Protein AF-A0A820Y4E9-F1 (afdb_monomer_lite)

Radius of gyration: 29.19 Å; chains: 1; bounding box: 64×79×79 Å

Sequence (141 aa):
SARGVENHSGGSGNNHGGDNHHVTSNSGIRQTVASIICGNSTLAQLYVTQFQALITQVINNGSFTAWLQQHAVEVAYFQSTTNTDLLASNCAGYFTGLDAARALDRAAQNQQQQFSRIIDRLSDGILRNLLGRVRNNSHGK

Structure (mmCIF, N/CA/C/O backbone):
data_AF-A0A820Y4E9-F1
#
_entry.id   AF-A0A820Y4E9-F1
#
loop_
_atom_site.group_PDB
_atom_site.id
_atom_site.type_symbol
_atom_site.label_atom_id
_atom_site.label_alt_id
_atom_site.label_comp_id
_atom_site.label_asym_id
_atom_site.label_entity_id
_atom_site.label_seq_id
_atom_site.pdbx_PDB_ins_code
_atom_site.Cartn_x
_atom_site.Cartn_y
_atom_site.Cartn_z
_atom_site.occupancy
_atom_site.B_iso_or_equiv
_atom_site.auth_seq_id
_atom_site.auth_comp_id
_atom_site.auth_asym_id
_atom_site.auth_atom_id
_atom_site.pdbx_PDB_model_num
ATOM 1 N N . SER A 1 1 ? 50.812 -13.437 -61.473 1.00 38.94 1 SER A N 1
ATOM 2 C CA . SER A 1 1 ? 51.571 -13.282 -60.221 1.00 38.94 1 SER A CA 1
ATOM 3 C C . SER A 1 1 ? 50.975 -12.175 -59.369 1.00 38.94 1 SER A C 1
ATOM 5 O O . SER A 1 1 ? 50.734 -11.100 -59.894 1.00 38.94 1 SER A O 1
ATOM 7 N N . ALA A 1 2 ? 50.695 -12.515 -58.106 1.00 40.47 2 ALA A N 1
ATOM 8 C CA . ALA A 1 2 ? 50.515 -11.689 -56.904 1.00 40.47 2 ALA A CA 1
ATOM 9 C C . ALA A 1 2 ? 49.670 -10.392 -56.960 1.00 40.47 2 ALA A C 1
ATOM 11 O O . ALA A 1 2 ? 50.142 -9.337 -57.369 1.00 40.47 2 ALA A O 1
ATOM 12 N N . ARG A 1 3 ? 48.465 -10.449 -56.372 1.00 39.28 3 ARG A N 1
ATOM 13 C CA . ARG A 1 3 ? 47.895 -9.334 -55.598 1.00 39.28 3 ARG A CA 1
ATOM 14 C C . ARG A 1 3 ? 48.085 -9.671 -54.119 1.00 39.28 3 ARG A C 1
ATOM 16 O O . ARG A 1 3 ? 47.600 -10.708 -53.675 1.00 39.28 3 ARG A O 1
ATOM 23 N N . GLY A 1 4 ? 48.833 -8.833 -53.405 1.00 40.06 4 GLY A N 1
ATOM 24 C CA . GLY A 1 4 ? 49.002 -8.916 -51.957 1.00 40.06 4 GLY A CA 1
ATOM 25 C C . GLY A 1 4 ? 47.704 -8.550 -51.244 1.00 40.06 4 GLY A C 1
ATOM 26 O O . GLY A 1 4 ? 47.085 -7.535 -51.557 1.00 40.06 4 GLY A O 1
ATOM 27 N N . VAL A 1 5 ? 47.297 -9.404 -50.310 1.00 45.91 5 VAL A N 1
ATOM 28 C CA . VAL A 1 5 ? 46.247 -9.135 -49.331 1.00 45.91 5 VAL A CA 1
ATOM 29 C C . VAL A 1 5 ? 46.890 -9.360 -47.973 1.00 45.91 5 VAL A C 1
ATOM 31 O O . VAL A 1 5 ? 47.116 -10.497 -47.571 1.00 45.91 5 VAL A O 1
ATOM 34 N N . GLU A 1 6 ? 47.200 -8.271 -47.284 1.00 45.91 6 GLU A N 1
ATOM 35 C CA . GLU A 1 6 ? 47.500 -8.275 -45.859 1.00 45.91 6 GLU A CA 1
ATOM 36 C C . GLU A 1 6 ? 46.367 -7.517 -45.170 1.00 45.91 6 GLU A C 1
ATOM 38 O O . GLU A 1 6 ? 46.257 -6.299 -45.287 1.00 45.91 6 GLU A O 1
ATOM 43 N N . ASN A 1 7 ? 45.495 -8.239 -44.466 1.00 39.59 7 ASN A N 1
ATOM 44 C CA . ASN A 1 7 ? 44.881 -7.690 -43.267 1.00 39.59 7 ASN A CA 1
ATOM 45 C C . ASN A 1 7 ? 44.615 -8.819 -42.269 1.00 39.59 7 ASN A C 1
ATOM 47 O O . ASN A 1 7 ? 43.957 -9.817 -42.570 1.00 39.59 7 ASN A O 1
ATOM 51 N N . HIS A 1 8 ? 45.199 -8.656 -41.090 1.00 38.66 8 HIS A N 1
ATOM 52 C CA . HIS A 1 8 ? 45.234 -9.622 -40.010 1.00 38.66 8 HIS A CA 1
ATOM 53 C C . HIS A 1 8 ? 43.835 -9.805 -39.414 1.00 38.66 8 HIS A C 1
ATOM 55 O O . HIS A 1 8 ? 43.315 -8.934 -38.722 1.00 38.66 8 HIS A O 1
ATOM 61 N N . SER A 1 9 ? 43.243 -10.978 -39.637 1.00 41.12 9 SER A N 1
ATOM 62 C CA . SER A 1 9 ? 42.113 -11.459 -38.841 1.00 41.12 9 SER A CA 1
ATOM 63 C C . SER A 1 9 ? 42.662 -12.006 -37.525 1.00 41.12 9 SER A C 1
ATOM 65 O O . SER A 1 9 ? 43.057 -13.167 -37.432 1.00 41.12 9 SER A O 1
ATOM 67 N N . GLY A 1 10 ? 42.779 -11.131 -36.529 1.00 37.22 10 GLY A N 1
ATOM 68 C CA . GLY A 1 10 ? 43.190 -11.489 -35.178 1.00 37.22 10 GLY A CA 1
ATOM 69 C C . GLY A 1 10 ? 42.003 -11.903 -34.312 1.00 37.22 10 GLY A C 1
ATOM 70 O O . GLY A 1 10 ? 41.027 -11.169 -34.208 1.00 37.22 10 GLY A O 1
ATOM 71 N N . GLY A 1 11 ? 42.151 -13.038 -33.625 1.00 34.38 11 GLY A N 1
ATOM 72 C CA . GLY A 1 11 ? 41.610 -13.202 -32.275 1.00 34.38 11 GLY A CA 1
ATOM 73 C C . GLY A 1 11 ? 40.313 -13.987 -32.143 1.00 34.38 11 GLY A C 1
ATOM 74 O O . GLY A 1 11 ? 39.259 -13.427 -31.870 1.00 34.38 11 GLY A O 1
ATOM 75 N N . SER A 1 12 ? 40.429 -15.309 -32.240 1.00 39.06 12 SER A N 1
ATOM 76 C CA . SER A 1 12 ? 39.470 -16.260 -31.682 1.00 39.06 12 SER A CA 1
ATOM 77 C C . SER A 1 12 ? 39.553 -16.266 -30.147 1.00 39.06 12 SER A C 1
ATOM 79 O O . SER A 1 12 ? 40.644 -16.425 -29.609 1.00 39.06 12 SER A O 1
ATOM 81 N N . GLY A 1 13 ? 38.397 -16.130 -29.485 1.00 40.44 13 GLY A N 1
ATOM 82 C CA . GLY A 1 13 ? 38.063 -16.720 -28.180 1.00 40.44 13 GLY A CA 1
ATOM 83 C C . GLY A 1 13 ? 38.793 -16.219 -26.927 1.00 40.44 13 GLY A C 1
ATOM 84 O O . GLY A 1 13 ? 39.968 -16.496 -26.727 1.00 40.44 13 GLY A O 1
ATOM 85 N N . ASN A 1 14 ? 38.045 -15.608 -26.000 1.00 38.81 14 ASN A N 1
ATOM 86 C CA . ASN A 1 14 ? 37.769 -16.235 -24.699 1.00 38.81 14 ASN A CA 1
ATOM 87 C C . ASN A 1 14 ? 36.743 -15.426 -23.891 1.00 38.81 14 ASN A C 1
ATOM 89 O O . ASN A 1 14 ? 36.980 -14.289 -23.493 1.00 38.81 14 ASN A O 1
ATOM 93 N N . ASN A 1 15 ? 35.608 -16.077 -23.624 1.00 47.78 15 ASN A N 1
ATOM 94 C CA . ASN A 1 15 ? 34.653 -15.739 -22.575 1.00 47.78 15 ASN A CA 1
ATOM 95 C C . ASN A 1 15 ? 35.380 -15.535 -21.241 1.00 47.78 15 ASN A C 1
ATOM 97 O O . ASN A 1 15 ? 35.909 -16.500 -20.700 1.00 47.78 15 ASN A O 1
ATOM 101 N N . HIS A 1 16 ? 35.336 -14.327 -20.693 1.00 40.75 16 HIS A N 1
ATOM 102 C CA . HIS A 1 16 ? 35.306 -14.052 -19.255 1.00 40.75 16 HIS A CA 1
ATOM 103 C C . HIS A 1 16 ? 34.237 -12.968 -19.121 1.00 40.75 16 HIS A C 1
ATOM 105 O O . HIS A 1 16 ? 34.425 -11.828 -19.522 1.00 40.75 16 HIS A O 1
ATOM 111 N N . GLY A 1 17 ? 32.999 -13.367 -18.856 1.00 36.31 17 GLY A N 1
ATOM 112 C CA . GLY A 1 17 ? 32.636 -13.674 -17.482 1.00 36.31 17 GLY A CA 1
ATOM 113 C C . GLY A 1 17 ? 32.214 -12.346 -16.890 1.00 36.31 17 GLY A C 1
ATOM 114 O O . GLY A 1 17 ? 32.998 -11.695 -16.218 1.00 36.31 17 GLY A O 1
ATOM 115 N N . GLY A 1 18 ? 31.017 -11.905 -17.288 1.00 38.72 18 GLY A N 1
ATOM 116 C CA . GLY A 1 18 ? 30.439 -10.670 -16.803 1.00 38.72 18 GLY A CA 1
ATOM 117 C C . GLY A 1 18 ? 30.423 -10.717 -15.289 1.00 38.72 18 GLY A C 1
ATOM 118 O O . GLY A 1 18 ? 29.722 -11.548 -14.704 1.00 38.72 18 GLY A O 1
ATOM 119 N N . ASP A 1 19 ? 31.192 -9.823 -14.681 1.00 42.16 19 ASP A N 1
ATOM 120 C CA . ASP A 1 19 ? 31.021 -9.431 -13.297 1.00 42.16 19 ASP A CA 1
ATOM 121 C C . ASP A 1 19 ? 29.645 -8.771 -13.199 1.00 42.16 19 ASP A C 1
ATOM 123 O O . ASP A 1 19 ? 29.471 -7.552 -13.246 1.00 42.16 19 ASP A O 1
ATOM 127 N N . ASN A 1 20 ? 28.630 -9.633 -13.112 1.00 40.31 20 ASN A N 1
ATOM 128 C CA . ASN A 1 20 ? 27.375 -9.335 -12.470 1.00 40.31 20 ASN A CA 1
ATOM 129 C C . ASN A 1 20 ? 27.770 -8.825 -11.089 1.00 40.31 20 ASN A C 1
ATOM 131 O O . ASN A 1 20 ? 27.955 -9.599 -10.149 1.00 40.31 20 ASN A O 1
ATOM 135 N N . HIS A 1 21 ? 27.866 -7.503 -10.968 1.00 37.62 21 HIS A N 1
ATOM 136 C CA . HIS A 1 21 ? 27.467 -6.823 -9.758 1.00 37.62 21 HIS A CA 1
ATOM 137 C C . HIS A 1 21 ? 26.070 -7.350 -9.448 1.00 37.62 21 HIS A C 1
ATOM 139 O O . HIS A 1 21 ? 25.058 -6.856 -9.946 1.00 37.62 21 HIS A O 1
ATOM 145 N N . HIS A 1 22 ? 26.046 -8.430 -8.672 1.00 42.12 22 HIS A N 1
ATOM 146 C CA . HIS A 1 22 ? 24.889 -9.006 -8.037 1.00 42.12 22 HIS A CA 1
ATOM 147 C C . HIS A 1 22 ? 24.462 -7.979 -6.993 1.00 42.12 22 HIS A C 1
ATOM 149 O O . HIS A 1 22 ? 24.625 -8.139 -5.788 1.00 42.12 22 HIS A O 1
ATOM 155 N N . VAL A 1 23 ? 23.906 -6.874 -7.484 1.00 39.53 23 VAL A N 1
ATOM 156 C CA . VAL A 1 23 ? 22.800 -6.239 -6.811 1.00 39.53 23 VAL A CA 1
ATOM 157 C C . VAL A 1 23 ? 21.786 -7.370 -6.754 1.00 39.53 23 VAL A C 1
ATOM 159 O O . VAL A 1 23 ? 21.140 -7.668 -7.760 1.00 39.53 23 VAL A O 1
ATOM 162 N N . THR A 1 24 ? 21.713 -8.079 -5.622 1.00 40.56 24 THR A N 1
ATOM 163 C CA . THR A 1 24 ? 20.533 -8.868 -5.274 1.00 40.56 24 THR A CA 1
ATOM 164 C C . THR A 1 24 ? 19.413 -7.847 -5.267 1.00 40.56 24 THR A C 1
ATOM 166 O O . THR A 1 24 ? 19.180 -7.131 -4.294 1.00 40.56 24 THR A O 1
ATOM 169 N N . SER A 1 25 ? 18.857 -7.626 -6.450 1.00 41.22 25 SER A N 1
ATOM 170 C CA . SER A 1 25 ? 17.969 -6.523 -6.708 1.00 41.22 25 SER A CA 1
ATOM 171 C C . SER A 1 25 ? 16.788 -6.775 -5.795 1.00 41.22 25 SER A C 1
ATOM 173 O O . SER A 1 25 ? 16.267 -7.887 -5.747 1.00 41.22 25 SER A O 1
ATOM 175 N N . ASN A 1 26 ? 16.405 -5.783 -4.997 1.00 49.53 26 ASN A N 1
ATOM 176 C CA . ASN A 1 26 ? 15.276 -5.877 -4.066 1.00 49.53 26 ASN A CA 1
ATOM 177 C C . ASN A 1 26 ? 14.006 -6.407 -4.790 1.00 49.53 26 ASN A C 1
ATOM 179 O O . ASN A 1 26 ? 13.127 -7.011 -4.182 1.00 49.53 26 ASN A O 1
ATOM 183 N N . SER A 1 27 ? 13.959 -6.276 -6.123 1.00 50.62 27 SER A N 1
ATOM 184 C CA . SER A 1 27 ? 12.992 -6.899 -7.029 1.00 50.62 27 SER A CA 1
ATOM 185 C C . SER A 1 27 ? 13.002 -8.440 -7.067 1.00 50.62 27 SER A C 1
ATOM 187 O O . SER A 1 27 ? 11.932 -9.023 -7.185 1.00 50.62 27 SER A O 1
ATOM 189 N N . GLY A 1 28 ? 14.143 -9.125 -6.937 1.00 45.91 28 GLY A N 1
ATOM 190 C CA . GLY A 1 28 ? 14.239 -10.594 -6.955 1.00 45.91 28 GLY A CA 1
ATOM 191 C C . GLY A 1 28 ? 13.690 -11.255 -5.687 1.00 45.91 28 GLY A C 1
ATOM 192 O O . GLY A 1 28 ? 13.009 -12.278 -5.758 1.00 45.91 28 GLY A O 1
ATOM 193 N N . ILE A 1 29 ? 13.890 -10.620 -4.527 1.00 53.47 29 ILE A N 1
ATOM 194 C CA . ILE A 1 29 ? 13.287 -11.064 -3.259 1.00 53.47 29 ILE A CA 1
ATOM 195 C C . ILE A 1 29 ? 11.770 -10.829 -3.298 1.00 53.47 29 ILE A C 1
ATOM 197 O O . ILE A 1 29 ? 10.999 -11.716 -2.942 1.00 53.47 29 ILE A O 1
ATOM 201 N N . ARG A 1 30 ? 11.323 -9.673 -3.809 1.00 55.88 30 ARG A N 1
ATOM 202 C CA . ARG A 1 30 ? 9.891 -9.347 -3.950 1.00 55.88 30 ARG A CA 1
ATOM 203 C C . ARG A 1 30 ? 9.161 -10.274 -4.919 1.00 55.88 30 ARG A C 1
ATOM 205 O O . ARG A 1 30 ? 8.073 -10.734 -4.589 1.00 55.88 30 ARG A O 1
ATOM 212 N N . GLN A 1 31 ? 9.773 -10.611 -6.057 1.00 54.25 31 GLN A N 1
ATOM 213 C CA . GLN A 1 31 ? 9.211 -11.590 -6.993 1.00 54.25 31 GLN A CA 1
ATOM 214 C C . GLN A 1 31 ? 9.137 -12.995 -6.383 1.00 54.25 31 GLN A C 1
ATOM 216 O O . GLN A 1 31 ? 8.141 -13.687 -6.577 1.00 54.25 31 GLN A O 1
ATOM 221 N N . THR A 1 32 ? 10.127 -13.393 -5.579 1.00 62.66 32 THR A N 1
ATOM 222 C CA . THR A 1 32 ? 10.098 -14.675 -4.853 1.00 62.66 32 THR A CA 1
ATOM 223 C C . THR A 1 32 ? 8.969 -14.718 -3.818 1.00 62.66 32 THR A C 1
ATOM 225 O O . THR A 1 32 ? 8.229 -15.697 -3.758 1.00 62.66 32 THR A O 1
ATOM 228 N N . VAL A 1 33 ? 8.775 -13.643 -3.045 1.00 67.62 33 VAL A N 1
ATOM 229 C CA . VAL A 1 33 ? 7.696 -13.546 -2.044 1.00 67.62 33 VAL A CA 1
ATOM 230 C C . VAL A 1 33 ? 6.316 -13.561 -2.705 1.00 67.62 33 VAL A C 1
ATOM 232 O O . VAL A 1 33 ? 5.452 -14.323 -2.276 1.00 67.62 33 VAL A O 1
ATOM 235 N N . ALA A 1 34 ? 6.116 -12.784 -3.774 1.00 70.88 34 ALA A N 1
ATOM 236 C CA . ALA A 1 34 ? 4.863 -12.790 -4.526 1.00 70.88 34 ALA A CA 1
ATOM 237 C C . ALA A 1 34 ? 4.561 -14.184 -5.097 1.00 70.88 34 ALA A C 1
ATOM 239 O O . ALA A 1 34 ? 3.442 -14.666 -4.965 1.00 70.88 34 ALA A O 1
ATOM 240 N N . SER A 1 35 ? 5.563 -14.869 -5.654 1.00 71.75 35 SER A N 1
ATOM 241 C CA . SER A 1 35 ? 5.398 -16.214 -6.218 1.00 71.75 35 SER A CA 1
ATOM 242 C C . SER A 1 35 ? 5.009 -17.258 -5.157 1.00 71.75 35 SER A C 1
ATOM 244 O O . SER A 1 35 ? 4.100 -18.056 -5.381 1.00 71.75 35 SER A O 1
ATOM 246 N N . ILE A 1 36 ? 5.614 -17.205 -3.960 1.00 75.00 36 ILE A N 1
ATOM 247 C CA . ILE A 1 36 ? 5.254 -18.080 -2.826 1.00 75.00 36 ILE A CA 1
ATOM 248 C C . ILE A 1 36 ? 3.817 -17.817 -2.360 1.00 75.00 36 ILE A C 1
ATOM 250 O O . ILE A 1 36 ? 3.063 -18.759 -2.121 1.00 75.00 36 ILE A O 1
ATOM 254 N N . ILE A 1 37 ? 3.430 -16.544 -2.247 1.00 78.25 37 ILE A N 1
ATOM 255 C CA . ILE A 1 37 ? 2.085 -16.158 -1.810 1.00 78.25 37 ILE A CA 1
ATOM 256 C C . ILE A 1 37 ? 1.041 -16.567 -2.856 1.00 78.25 37 ILE A C 1
ATOM 258 O O . ILE A 1 37 ? 0.020 -17.152 -2.509 1.00 78.25 37 ILE A O 1
ATOM 262 N N . CYS A 1 38 ? 1.307 -16.327 -4.141 1.00 81.88 38 CYS A N 1
ATOM 263 C CA . CYS A 1 38 ? 0.394 -16.698 -5.220 1.00 81.88 38 CYS A CA 1
ATOM 264 C C . CYS A 1 38 ? 0.273 -18.215 -5.418 1.00 81.88 38 CYS A C 1
ATOM 266 O O . CYS A 1 38 ? -0.741 -18.676 -5.935 1.00 81.88 38 CYS A O 1
ATOM 268 N N . GLY A 1 39 ? 1.269 -18.996 -4.989 1.00 82.75 39 GLY A N 1
ATOM 269 C CA . GLY A 1 39 ? 1.216 -20.458 -5.011 1.00 82.75 39 GLY A CA 1
ATOM 270 C C . GLY A 1 39 ? 0.279 -21.074 -3.965 1.00 82.75 39 GLY A C 1
ATOM 271 O O . GLY A 1 39 ? 0.036 -22.279 -4.016 1.00 82.75 39 GLY A O 1
ATOM 272 N N . ASN A 1 40 ? -0.246 -20.290 -3.014 1.00 84.00 40 ASN A N 1
ATOM 273 C CA . ASN A 1 40 ? -1.104 -20.792 -1.942 1.00 84.00 40 ASN A CA 1
ATOM 274 C C . ASN A 1 40 ? -2.148 -19.745 -1.510 1.00 84.00 40 ASN A C 1
ATOM 276 O O . ASN A 1 40 ? -1.834 -18.756 -0.849 1.00 84.00 40 ASN A O 1
ATOM 280 N N . SER A 1 41 ? -3.421 -20.003 -1.818 1.00 80.62 41 SER A N 1
ATOM 281 C CA . SER A 1 41 ? -4.533 -19.093 -1.512 1.00 80.62 41 SER A CA 1
ATOM 282 C C . SER A 1 41 ? -4.720 -18.823 -0.014 1.00 80.62 41 SER A C 1
ATOM 284 O O . SER A 1 41 ? -5.097 -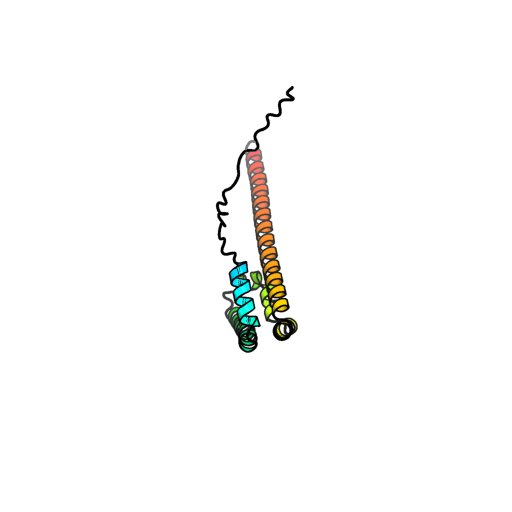17.713 0.364 1.00 80.62 41 SER A O 1
ATOM 286 N N . THR A 1 42 ? -4.403 -19.785 0.857 1.00 83.44 42 THR A N 1
ATOM 287 C CA . THR A 1 42 ? -4.417 -19.587 2.313 1.00 83.44 42 THR A CA 1
ATOM 288 C C . THR A 1 42 ? -3.323 -18.614 2.749 1.00 83.44 42 THR A C 1
ATOM 290 O O . THR A 1 42 ? -3.582 -17.734 3.568 1.00 83.44 42 THR A O 1
ATOM 293 N N . LEU A 1 43 ? -2.116 -18.715 2.179 1.00 79.75 43 LEU A N 1
ATOM 294 C CA . LEU A 1 43 ? -1.041 -17.751 2.450 1.00 79.75 43 LEU A CA 1
ATOM 295 C C . LEU A 1 43 ? -1.384 -16.355 1.921 1.00 79.75 43 LEU A C 1
ATOM 297 O O . LEU A 1 43 ? -1.086 -15.371 2.592 1.00 79.75 43 LEU A O 1
ATOM 301 N N . ALA A 1 44 ? -2.046 -16.261 0.768 1.00 75.56 44 ALA A N 1
ATOM 302 C CA . ALA A 1 44 ? -2.526 -14.996 0.216 1.00 75.56 44 ALA A CA 1
ATOM 303 C C . ALA A 1 44 ? -3.552 -14.308 1.128 1.00 75.56 44 ALA A C 1
ATOM 305 O O . ALA A 1 44 ? -3.409 -13.124 1.435 1.00 75.56 44 ALA A O 1
ATOM 306 N N . GLN A 1 45 ? -4.535 -15.054 1.636 1.00 80.12 45 GLN A N 1
ATOM 307 C CA . GLN A 1 45 ? -5.483 -14.511 2.609 1.00 80.12 45 GLN A CA 1
ATOM 308 C C . GLN A 1 45 ? -4.783 -14.080 3.900 1.00 80.12 45 GLN A C 1
ATOM 310 O O . GLN A 1 45 ? -4.971 -12.951 4.344 1.00 80.12 45 GLN A O 1
ATOM 315 N N . LEU A 1 46 ? -3.926 -14.931 4.473 1.00 79.31 46 LEU A N 1
ATOM 316 C CA . LEU A 1 46 ? -3.178 -14.594 5.689 1.00 79.31 46 LEU A CA 1
ATOM 317 C C . LEU A 1 46 ? -2.314 -13.343 5.508 1.00 79.31 46 LEU A C 1
ATOM 319 O O . LEU A 1 46 ? -2.261 -12.509 6.408 1.00 79.31 46 LEU A O 1
ATOM 323 N N . TYR A 1 47 ? -1.673 -13.186 4.350 1.00 81.44 47 TYR A N 1
ATOM 324 C CA . TYR A 1 47 ? -0.863 -12.013 4.036 1.00 81.44 47 TYR A CA 1
ATOM 325 C C . TYR A 1 47 ? -1.662 -10.711 4.182 1.00 81.44 47 TYR A C 1
ATOM 327 O O . TYR A 1 47 ? -1.236 -9.812 4.908 1.00 81.44 47 TYR A O 1
ATOM 335 N N . VAL A 1 48 ? -2.838 -10.619 3.552 1.00 81.69 48 VAL A N 1
ATOM 336 C CA . VAL A 1 48 ? -3.664 -9.401 3.612 1.00 81.69 48 VAL A CA 1
ATOM 337 C C . VAL A 1 48 ? -4.242 -9.184 5.004 1.00 81.69 48 VAL A C 1
ATOM 339 O O . VAL A 1 48 ? -4.142 -8.074 5.526 1.00 81.69 48 VAL A O 1
ATOM 342 N N . THR A 1 4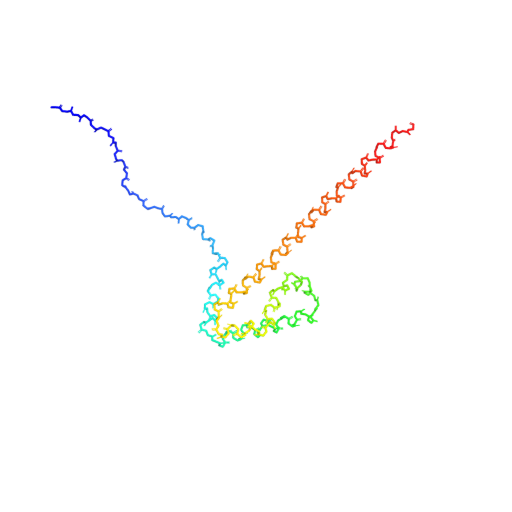9 ? -4.781 -10.226 5.639 1.00 82.31 49 THR A N 1
ATOM 343 C CA . THR A 1 49 ? -5.412 -10.099 6.961 1.00 82.31 49 THR A CA 1
ATOM 344 C C . THR A 1 49 ? -4.407 -9.649 8.023 1.00 82.31 49 THR A C 1
ATOM 346 O O . THR A 1 49 ? -4.715 -8.779 8.839 1.00 82.31 49 THR A O 1
ATOM 349 N N . GLN A 1 50 ? -3.175 -10.171 7.985 1.00 82.06 50 GLN A N 1
ATOM 350 C CA . GLN A 1 50 ? -2.115 -9.761 8.911 1.00 82.06 50 GLN A CA 1
ATOM 351 C C . GLN A 1 50 ? -1.669 -8.313 8.670 1.00 82.06 50 GLN A C 1
ATOM 353 O O . GLN A 1 50 ? -1.448 -7.578 9.633 1.00 82.06 50 GLN A O 1
ATOM 358 N N . PHE A 1 51 ? -1.574 -7.874 7.410 1.00 82.38 51 PHE A N 1
ATOM 359 C CA . PHE A 1 51 ? -1.245 -6.481 7.093 1.00 82.38 51 PHE A CA 1
ATOM 360 C C . PHE A 1 51 ? -2.352 -5.513 7.517 1.00 82.38 51 PHE A C 1
ATOM 362 O O . PHE A 1 51 ? -2.055 -4.476 8.107 1.00 82.38 51 PHE A O 1
ATOM 369 N N . GLN A 1 52 ? -3.622 -5.852 7.286 1.00 83.88 52 GLN A N 1
ATOM 370 C CA . GLN A 1 52 ? -4.754 -5.043 7.744 1.00 83.88 52 GLN A CA 1
ATOM 371 C C . GLN A 1 52 ? -4.779 -4.929 9.274 1.00 83.88 52 GLN A C 1
ATOM 373 O O . GLN A 1 52 ? -4.904 -3.823 9.799 1.00 83.88 52 GLN A O 1
ATOM 378 N N . ALA A 1 53 ? -4.574 -6.040 9.990 1.00 81.56 53 ALA A N 1
ATOM 379 C CA . ALA A 1 53 ? -4.493 -6.038 11.449 1.00 81.56 53 ALA A CA 1
ATOM 380 C C . ALA A 1 53 ? -3.335 -5.165 11.962 1.00 81.56 53 ALA A C 1
ATOM 382 O O . ALA A 1 53 ? -3.519 -4.382 12.897 1.00 81.56 53 ALA A O 1
ATOM 383 N N . LEU A 1 54 ? -2.162 -5.249 11.324 1.00 80.81 54 LEU A N 1
ATOM 384 C CA . LEU A 1 54 ? -1.020 -4.396 11.644 1.00 80.81 54 LEU A CA 1
ATOM 385 C C . LEU A 1 54 ? -1.350 -2.916 11.414 1.00 80.81 54 LEU A C 1
ATOM 387 O O . LEU A 1 54 ? -1.114 -2.102 12.302 1.00 80.81 54 LEU A O 1
ATOM 391 N N . ILE A 1 55 ? -1.940 -2.561 10.270 1.00 83.38 55 ILE A N 1
ATOM 392 C CA . ILE A 1 55 ? -2.358 -1.184 9.968 1.00 83.38 55 ILE A CA 1
ATOM 393 C C . ILE A 1 55 ? -3.310 -0.662 11.052 1.00 83.38 55 ILE A C 1
ATOM 395 O O . ILE A 1 55 ? -3.102 0.436 11.568 1.00 83.38 55 ILE A O 1
ATOM 399 N N . THR A 1 56 ? -4.313 -1.447 11.455 1.00 84.38 56 THR A N 1
ATOM 400 C CA . THR A 1 56 ? -5.238 -1.070 12.536 1.00 84.38 56 THR A CA 1
ATOM 401 C C . THR A 1 56 ? -4.508 -0.839 13.860 1.00 84.38 56 THR A C 1
ATOM 403 O O . THR A 1 56 ? -4.768 0.155 14.538 1.00 84.38 56 THR A O 1
ATOM 406 N N . GLN A 1 57 ? -3.564 -1.710 14.228 1.00 81.12 57 GLN A N 1
ATOM 407 C CA . GLN A 1 57 ? -2.763 -1.534 15.445 1.00 81.12 57 GLN A CA 1
ATOM 408 C C . GLN A 1 57 ? -1.910 -0.262 15.395 1.00 81.12 57 GLN A C 1
ATOM 410 O O . GLN A 1 57 ? -1.842 0.470 16.381 1.00 81.12 57 GLN A O 1
ATOM 415 N N . VAL A 1 58 ? -1.288 0.017 14.249 1.00 78.12 58 VAL A N 1
ATOM 416 C CA . VAL A 1 58 ? -0.443 1.196 14.014 1.00 78.12 58 VAL A CA 1
ATOM 417 C C . VAL A 1 58 ? -1.266 2.486 14.106 1.00 78.12 58 VAL A C 1
ATOM 419 O O . VAL A 1 58 ? -0.825 3.435 14.757 1.00 78.12 58 VAL A O 1
ATOM 422 N N . ILE A 1 59 ? -2.474 2.507 13.529 1.00 81.56 59 ILE A N 1
ATOM 423 C CA . ILE A 1 59 ? -3.420 3.632 13.641 1.00 81.56 59 ILE A CA 1
ATOM 424 C C . ILE A 1 59 ? -3.797 3.873 15.107 1.00 81.56 59 ILE A C 1
ATOM 426 O O . ILE A 1 59 ? -3.731 5.006 15.581 1.00 81.56 59 ILE A O 1
ATOM 430 N N . ASN A 1 60 ? -4.130 2.811 15.845 1.00 83.19 60 ASN A N 1
ATOM 431 C CA . ASN A 1 60 ? -4.582 2.919 17.233 1.00 83.19 60 ASN A CA 1
ATOM 432 C C . ASN A 1 60 ? -3.469 3.332 18.212 1.00 83.19 60 ASN A C 1
ATOM 434 O O . ASN A 1 60 ? -3.767 3.901 19.259 1.00 83.19 60 ASN A O 1
ATOM 438 N N . ASN A 1 61 ? -2.197 3.060 17.894 1.00 74.19 61 ASN A N 1
ATOM 439 C CA . ASN A 1 61 ? -1.066 3.387 18.771 1.00 74.19 61 ASN A CA 1
ATOM 440 C C . ASN A 1 61 ? -0.572 4.840 18.637 1.00 74.19 61 ASN A C 1
ATOM 442 O O . ASN A 1 61 ? 0.166 5.307 19.499 1.00 74.19 61 ASN A O 1
ATOM 446 N N . GLY A 1 62 ? -0.926 5.565 17.567 1.00 67.38 62 GLY A N 1
ATOM 447 C CA . GLY A 1 62 ? -0.590 6.987 17.358 1.00 67.38 62 GLY A CA 1
ATOM 448 C C . GLY A 1 62 ? 0.902 7.319 17.143 1.00 67.38 62 GLY A C 1
ATOM 449 O O . GLY A 1 62 ? 1.227 8.265 16.422 1.00 67.38 62 GLY A O 1
ATOM 450 N N . SER A 1 63 ? 1.833 6.522 17.677 1.00 71.75 63 SER A N 1
ATOM 451 C CA . SER A 1 63 ? 3.289 6.727 17.586 1.00 71.75 63 SER A CA 1
ATOM 452 C C . SER A 1 63 ? 3.857 6.599 16.168 1.00 71.75 63 SER A C 1
ATOM 454 O O . SER A 1 63 ? 4.987 7.004 15.916 1.00 71.75 63 SER A O 1
ATOM 456 N N . PHE A 1 64 ? 3.073 6.069 15.231 1.00 72.88 64 PHE A N 1
ATOM 457 C CA . PHE A 1 64 ? 3.478 5.813 13.848 1.00 72.88 64 PHE A CA 1
ATOM 458 C C . PHE A 1 64 ? 2.734 6.689 12.833 1.00 72.88 64 PHE A C 1
ATOM 460 O O . PHE A 1 64 ? 2.749 6.405 11.637 1.00 72.88 64 PHE A O 1
ATOM 467 N N . THR A 1 65 ? 2.106 7.781 13.284 1.00 76.06 65 THR A N 1
ATOM 468 C CA . THR A 1 65 ? 1.348 8.698 12.413 1.0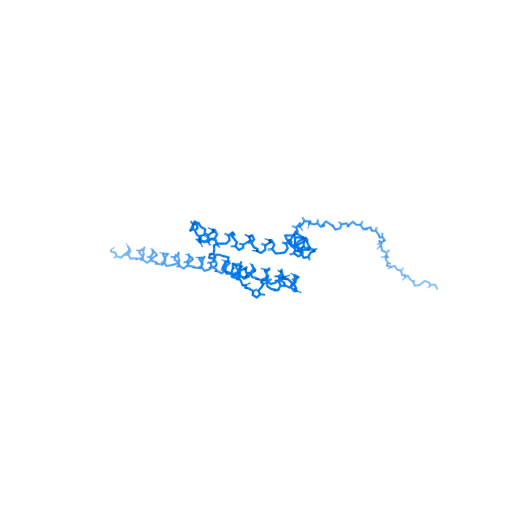0 76.06 65 THR A CA 1
ATOM 469 C C . THR A 1 65 ? 2.190 9.217 11.240 1.00 76.06 65 THR A C 1
ATOM 471 O O . THR A 1 65 ? 1.705 9.276 10.114 1.00 76.06 65 THR A O 1
ATOM 474 N N . ALA A 1 66 ? 3.476 9.511 11.464 1.00 76.00 66 ALA A N 1
ATOM 475 C CA . ALA A 1 66 ? 4.391 9.933 10.401 1.00 76.00 66 ALA A CA 1
ATOM 476 C C . ALA A 1 66 ? 4.634 8.833 9.351 1.00 76.00 66 ALA A C 1
ATOM 478 O O . ALA A 1 66 ? 4.680 9.125 8.159 1.00 76.00 66 ALA A O 1
ATOM 479 N N . TRP A 1 67 ? 4.737 7.569 9.775 1.00 80.62 67 TRP A N 1
ATOM 480 C CA . TRP A 1 67 ? 4.867 6.435 8.857 1.00 80.62 67 TRP A CA 1
ATOM 481 C C . TRP A 1 67 ? 3.585 6.247 8.038 1.00 80.62 67 TRP A C 1
ATOM 483 O O . TRP A 1 67 ? 3.645 6.136 6.818 1.00 8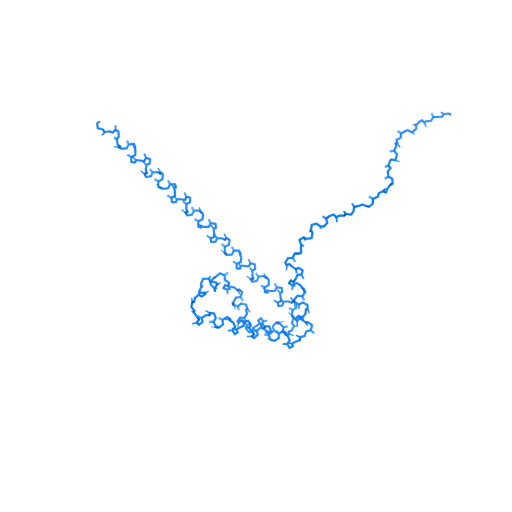0.62 67 TRP A O 1
ATOM 493 N N . LEU A 1 68 ? 2.418 6.306 8.687 1.00 81.12 68 LEU A N 1
ATOM 494 C CA . LEU A 1 68 ? 1.120 6.196 8.012 1.00 81.12 68 LEU A CA 1
ATOM 495 C C . LEU A 1 68 ? 0.915 7.294 6.960 1.00 81.12 68 LEU A C 1
ATOM 497 O O . LEU A 1 68 ? 0.395 7.016 5.885 1.00 81.12 68 LEU A O 1
ATOM 501 N N . GLN A 1 69 ? 1.358 8.524 7.235 1.00 81.44 69 GLN A N 1
ATOM 502 C CA . GLN A 1 69 ? 1.300 9.621 6.262 1.00 81.44 69 GLN A CA 1
ATOM 503 C C . GLN A 1 69 ? 2.238 9.407 5.069 1.00 81.44 69 GLN A C 1
ATOM 505 O O . GLN A 1 69 ? 1.914 9.797 3.951 1.00 81.44 69 GLN A O 1
ATOM 510 N N . GLN A 1 70 ? 3.394 8.789 5.300 1.00 83.12 70 GLN A N 1
ATOM 511 C CA . GLN A 1 70 ? 4.380 8.491 4.262 1.00 83.12 70 GLN A CA 1
ATOM 512 C C . GLN A 1 70 ? 4.004 7.283 3.392 1.00 83.12 70 GLN A C 1
ATOM 514 O O . GLN A 1 70 ? 4.568 7.143 2.309 1.00 83.12 70 GLN A O 1
ATOM 519 N N . HIS A 1 71 ? 3.076 6.442 3.858 1.00 86.69 71 HIS A N 1
ATOM 520 C CA . HIS A 1 71 ? 2.621 5.209 3.208 1.00 86.69 71 HIS A CA 1
ATOM 521 C C . HIS A 1 71 ? 1.105 5.202 2.954 1.00 86.69 71 HIS A C 1
ATOM 523 O O . HIS A 1 71 ? 0.461 4.153 2.966 1.00 86.69 71 HIS A O 1
ATOM 529 N N . ALA A 1 72 ? 0.506 6.381 2.779 1.00 88.50 72 ALA A N 1
ATOM 530 C CA . ALA A 1 72 ? -0.944 6.530 2.716 1.00 88.50 72 ALA A CA 1
ATOM 531 C C . ALA A 1 72 ? -1.565 5.768 1.532 1.00 88.50 72 ALA A C 1
ATOM 533 O O . ALA A 1 72 ? -2.655 5.205 1.673 1.00 88.50 72 ALA A O 1
ATOM 534 N N . VAL A 1 73 ? -0.879 5.712 0.384 1.00 92.12 73 VAL A N 1
ATOM 535 C CA . VAL A 1 73 ? -1.382 5.013 -0.808 1.00 92.12 73 VAL A CA 1
ATOM 536 C C . VAL A 1 73 ? -1.282 3.499 -0.625 1.00 92.12 73 VAL A C 1
ATOM 538 O O . VAL A 1 73 ? -2.241 2.786 -0.923 1.00 92.12 73 VAL A O 1
ATOM 541 N N . GLU A 1 74 ? -0.167 2.995 -0.093 1.00 88.75 74 GLU A N 1
ATOM 542 C CA . GLU A 1 74 ? 0.001 1.580 0.255 1.00 88.75 74 GLU A CA 1
ATOM 543 C C . GLU A 1 74 ? -1.031 1.125 1.299 1.00 88.75 74 GLU A C 1
ATOM 545 O O . GLU A 1 74 ? -1.665 0.082 1.130 1.00 88.75 74 GLU A O 1
ATOM 550 N N . VAL A 1 75 ? -1.261 1.922 2.344 1.00 89.38 75 VAL A N 1
ATOM 551 C CA . VAL A 1 75 ? -2.268 1.634 3.377 1.00 89.38 75 VAL A CA 1
ATOM 552 C C . VAL A 1 75 ? -3.671 1.556 2.773 1.00 89.38 75 VAL A C 1
ATOM 554 O O . VAL A 1 75 ? -4.383 0.576 3.006 1.00 89.38 75 VAL A O 1
ATOM 557 N N . ALA A 1 76 ? -4.053 2.535 1.949 1.00 91.44 76 ALA A N 1
ATOM 558 C CA . ALA A 1 76 ? -5.338 2.517 1.252 1.00 91.44 76 ALA A CA 1
ATOM 559 C C . ALA A 1 76 ? -5.466 1.298 0.321 1.00 91.44 76 ALA A C 1
ATOM 561 O O . ALA A 1 76 ? -6.543 0.708 0.210 1.00 91.44 76 ALA A O 1
ATOM 562 N N . TYR A 1 77 ? -4.364 0.875 -0.307 1.00 91.50 77 TYR A N 1
ATOM 563 C CA . TYR A 1 77 ? -4.344 -0.304 -1.166 1.00 91.50 77 TYR A CA 1
ATOM 564 C C . TYR A 1 77 ? -4.683 -1.586 -0.394 1.00 91.50 77 TYR A C 1
ATOM 566 O O . TYR A 1 77 ? -5.489 -2.378 -0.884 1.00 91.50 77 TYR A O 1
ATOM 574 N N . PHE A 1 78 ? -4.127 -1.766 0.810 1.00 87.62 78 PHE A N 1
ATOM 575 C CA . PHE A 1 78 ? -4.421 -2.909 1.685 1.00 87.62 78 PHE A CA 1
ATOM 576 C C . PHE A 1 78 ? -5.827 -2.878 2.296 1.00 87.62 78 PHE A C 1
ATOM 578 O O . PHE A 1 78 ? -6.395 -3.938 2.549 1.00 87.62 78 PHE A O 1
ATOM 585 N N . GLN A 1 79 ? -6.392 -1.695 2.546 1.00 88.94 79 GLN A N 1
ATOM 586 C CA . GLN A 1 79 ? -7.738 -1.547 3.119 1.00 88.94 79 GLN A CA 1
ATOM 587 C C . GLN A 1 79 ? -8.864 -1.672 2.080 1.00 88.94 79 GLN A C 1
ATOM 589 O O . GLN A 1 79 ? -10.029 -1.821 2.445 1.00 88.94 79 GLN A O 1
ATOM 594 N N . SER A 1 80 ? -8.536 -1.623 0.789 1.00 92.44 80 SER A N 1
ATOM 595 C CA . SER A 1 80 ? -9.506 -1.763 -0.295 1.00 92.44 80 SER A CA 1
ATOM 596 C C . SER A 1 80 ? -10.006 -3.204 -0.427 1.00 92.44 80 SER A C 1
ATOM 598 O O . SER A 1 80 ? -9.231 -4.136 -0.675 1.00 92.44 80 SER A O 1
ATOM 600 N N . THR A 1 81 ? -11.325 -3.385 -0.333 1.00 91.06 81 THR A N 1
ATOM 601 C CA . THR A 1 81 ? -11.985 -4.675 -0.581 1.00 91.06 81 THR A CA 1
ATOM 602 C C . THR A 1 81 ? -11.781 -5.128 -2.025 1.00 91.06 81 THR A C 1
ATOM 604 O O . THR A 1 81 ? -11.396 -6.268 -2.247 1.00 91.06 81 THR A O 1
ATOM 607 N N . THR A 1 82 ? -11.878 -4.215 -2.997 1.00 93.56 82 THR A N 1
ATOM 608 C CA . THR A 1 82 ? -11.626 -4.504 -4.418 1.00 93.56 82 THR A CA 1
ATOM 609 C C . THR A 1 82 ? -10.224 -5.062 -4.662 1.00 93.56 82 THR A C 1
ATOM 611 O O . THR A 1 82 ? -10.055 -6.010 -5.426 1.00 93.56 82 THR A O 1
ATOM 614 N N . ASN A 1 83 ? -9.200 -4.505 -4.006 1.00 90.19 83 ASN A N 1
ATOM 615 C CA . ASN A 1 83 ? -7.835 -5.021 -4.141 1.00 90.19 83 ASN A CA 1
ATOM 616 C C . ASN A 1 83 ? -7.676 -6.364 -3.421 1.00 90.19 83 ASN A C 1
ATOM 618 O O . ASN A 1 83 ? -6.948 -7.233 -3.886 1.00 90.19 83 ASN A O 1
ATOM 622 N N . THR A 1 84 ? -8.379 -6.562 -2.308 1.00 86.88 84 THR A N 1
ATOM 623 C CA . THR A 1 84 ? -8.391 -7.851 -1.607 1.00 86.88 84 THR A CA 1
ATOM 624 C C . THR A 1 84 ? -9.015 -8.949 -2.479 1.00 86.88 84 THR A C 1
ATOM 626 O O . THR A 1 84 ? -8.446 -10.032 -2.601 1.00 86.88 84 THR A O 1
ATOM 629 N N . ASP A 1 85 ? -10.109 -8.650 -3.180 1.00 90.69 85 ASP A N 1
ATOM 630 C CA . ASP A 1 85 ? -10.738 -9.567 -4.140 1.00 90.69 85 ASP A CA 1
ATOM 631 C C . ASP A 1 85 ? -9.842 -9.818 -5.368 1.00 90.69 85 ASP A C 1
ATOM 633 O O . ASP A 1 85 ? -9.802 -10.922 -5.928 1.00 90.69 85 ASP A O 1
ATOM 637 N N . 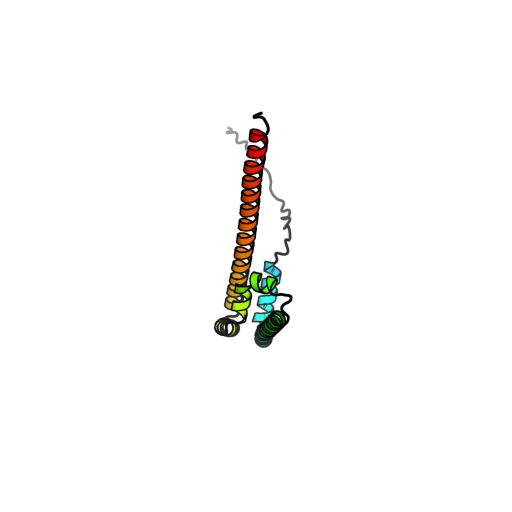LEU A 1 86 ? -9.059 -8.809 -5.767 1.00 90.38 86 LEU A N 1
ATOM 638 C CA . LEU A 1 86 ?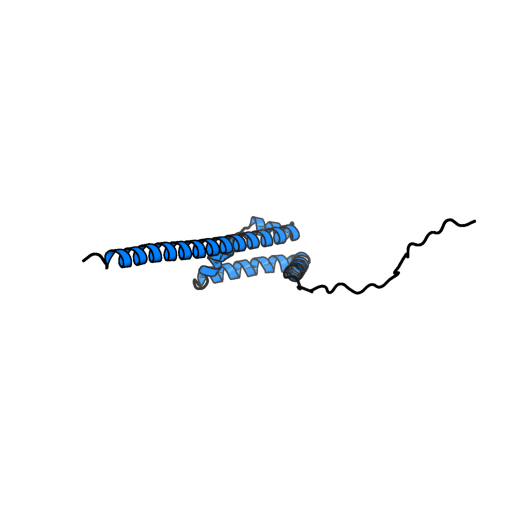 -8.062 -8.945 -6.826 1.00 90.38 86 LEU A CA 1
ATOM 639 C C . LEU A 1 86 ? -6.968 -9.949 -6.449 1.00 90.38 86 LEU A C 1
ATOM 641 O O . LEU A 1 86 ? -6.513 -10.686 -7.316 1.00 90.38 86 LEU A O 1
ATOM 645 N N . LEU A 1 87 ? -6.568 -10.043 -5.179 1.00 87.38 87 LEU A N 1
ATOM 646 C CA . LEU A 1 87 ? -5.581 -11.038 -4.750 1.00 87.38 87 LEU A CA 1
ATOM 647 C C . LEU A 1 87 ? -6.075 -12.475 -4.973 1.00 87.38 87 LEU A C 1
ATOM 649 O O . LEU A 1 87 ? -5.298 -13.330 -5.399 1.00 87.38 87 LEU A O 1
ATOM 653 N N . ALA A 1 88 ? -7.361 -12.732 -4.724 1.00 86.12 88 ALA A N 1
ATOM 654 C CA . ALA A 1 88 ? -7.961 -14.053 -4.905 1.00 86.12 88 ALA A CA 1
ATOM 655 C C . ALA A 1 88 ? -8.149 -14.430 -6.386 1.00 86.12 88 ALA A C 1
ATOM 657 O O . ALA A 1 88 ? -8.040 -15.603 -6.739 1.00 86.12 88 ALA A O 1
ATOM 658 N N . SER A 1 89 ? -8.427 -13.450 -7.251 1.00 88.81 89 SER A N 1
ATOM 659 C CA . SER A 1 89 ? -8.743 -13.670 -8.672 1.00 88.81 89 SER A CA 1
ATOM 660 C C . SER A 1 89 ? -7.546 -13.498 -9.616 1.00 88.81 89 SER A C 1
ATOM 662 O O . SER A 1 89 ? -7.445 -14.191 -10.626 1.00 88.81 89 SER A O 1
ATOM 664 N N . ASN A 1 90 ? -6.624 -12.590 -9.297 1.00 91.00 90 ASN A N 1
ATOM 665 C CA . ASN A 1 90 ? -5.427 -12.276 -10.070 1.00 91.00 90 ASN A CA 1
ATOM 666 C C . ASN A 1 90 ? -4.290 -11.816 -9.142 1.00 91.00 90 ASN A C 1
ATOM 668 O O . ASN A 1 90 ? -3.953 -10.632 -9.051 1.00 91.00 90 ASN A O 1
ATOM 672 N N . CYS A 1 91 ? -3.659 -12.782 -8.476 1.00 86.50 91 CYS A N 1
ATOM 673 C CA . CYS A 1 91 ? -2.595 -12.523 -7.510 1.00 86.50 91 CYS A CA 1
ATOM 674 C C . CYS A 1 91 ? -1.397 -11.754 -8.104 1.00 86.50 91 CYS A C 1
ATOM 676 O O . CYS A 1 91 ? -0.882 -10.824 -7.482 1.00 86.50 91 CYS A O 1
ATOM 678 N N . ALA A 1 92 ? -0.987 -12.062 -9.339 1.00 86.75 92 ALA A N 1
ATOM 679 C CA . ALA A 1 92 ? 0.086 -11.323 -10.010 1.00 86.75 92 ALA A CA 1
ATOM 680 C C . ALA A 1 92 ? -0.298 -9.850 -10.259 1.00 86.75 92 ALA A C 1
ATOM 682 O O . ALA A 1 92 ? 0.511 -8.941 -10.038 1.00 86.75 92 ALA A O 1
ATOM 683 N N . GLY A 1 93 ? -1.548 -9.601 -10.662 1.00 87.38 93 GLY A N 1
ATOM 684 C CA . GLY A 1 93 ? -2.101 -8.255 -10.815 1.00 87.38 93 GLY A CA 1
ATOM 685 C C . GLY A 1 93 ? -2.154 -7.493 -9.491 1.00 87.38 93 GLY A C 1
ATOM 686 O O . GLY A 1 93 ? -1.766 -6.325 -9.446 1.00 87.38 93 GLY A O 1
ATOM 687 N N . TYR A 1 94 ? -2.535 -8.164 -8.401 1.00 90.12 94 TYR A N 1
ATOM 688 C CA . TYR A 1 94 ? -2.522 -7.576 -7.063 1.00 90.12 94 TYR A CA 1
ATOM 689 C C . TYR A 1 94 ? -1.132 -7.075 -6.658 1.00 90.12 94 TYR A C 1
ATOM 691 O O . TYR A 1 94 ? -0.999 -5.926 -6.235 1.00 90.12 94 TYR A O 1
ATOM 699 N N . PHE A 1 95 ? -0.091 -7.900 -6.806 1.00 85.38 95 PHE A N 1
ATOM 700 C CA . PHE A 1 95 ? 1.269 -7.495 -6.432 1.00 85.38 95 PHE A CA 1
ATOM 701 C C . PHE A 1 95 ? 1.828 -6.403 -7.349 1.00 85.38 95 PHE A C 1
ATOM 703 O O . PHE A 1 95 ? 2.497 -5.491 -6.866 1.00 85.38 95 PHE A O 1
ATOM 710 N N . THR A 1 96 ? 1.478 -6.430 -8.639 1.00 90.12 96 THR A N 1
ATOM 711 C CA . THR A 1 96 ? 1.812 -5.345 -9.576 1.00 90.12 96 THR A CA 1
ATOM 712 C C . THR A 1 96 ? 1.209 -4.011 -9.121 1.00 90.12 96 THR A C 1
ATOM 714 O O . THR A 1 96 ? 1.906 -2.996 -9.078 1.00 90.12 96 THR A O 1
ATOM 717 N N . GLY A 1 97 ? -0.069 -4.006 -8.728 1.00 88.19 97 GLY A N 1
ATOM 718 C CA . GLY A 1 97 ? -0.730 -2.809 -8.204 1.00 88.19 97 GLY A CA 1
ATOM 719 C C . GLY A 1 97 ? -0.162 -2.347 -6.859 1.00 88.19 97 GLY A C 1
ATOM 720 O O . GLY A 1 97 ? 0.011 -1.147 -6.643 1.00 88.19 97 GLY A O 1
ATOM 721 N N . LEU A 1 98 ? 0.219 -3.281 -5.984 1.00 87.50 98 LEU A N 1
ATOM 722 C CA . LEU A 1 98 ? 0.847 -2.967 -4.699 1.00 87.50 98 LEU A CA 1
ATOM 723 C C . LEU A 1 98 ? 2.227 -2.308 -4.876 1.00 87.50 98 LEU A C 1
ATOM 725 O O . LEU A 1 98 ? 2.550 -1.346 -4.176 1.00 87.50 98 LEU A O 1
ATOM 729 N N . ASP A 1 99 ? 3.049 -2.780 -5.817 1.00 87.81 99 ASP A N 1
ATOM 730 C CA . ASP A 1 99 ? 4.324 -2.124 -6.129 1.00 87.81 99 ASP A CA 1
ATOM 731 C C . ASP A 1 99 ? 4.123 -0.732 -6.749 1.00 87.81 99 ASP A C 1
ATOM 733 O O . ASP A 1 99 ? 4.896 0.185 -6.448 1.00 87.81 99 ASP A O 1
ATOM 737 N N . ALA A 1 100 ? 3.063 -0.536 -7.541 1.00 89.19 100 ALA A N 1
ATOM 738 C CA . ALA A 1 100 ? 2.689 0.783 -8.049 1.00 89.19 100 ALA A CA 1
ATOM 739 C C . ALA A 1 100 ? 2.276 1.740 -6.914 1.00 89.19 100 ALA A C 1
ATOM 741 O O . ALA A 1 100 ? 2.767 2.869 -6.865 1.00 89.19 100 ALA A O 1
ATOM 742 N N . ALA A 1 101 ? 1.464 1.281 -5.955 1.00 87.50 101 ALA A N 1
ATOM 743 C CA . ALA A 1 101 ? 1.100 2.056 -4.764 1.00 87.50 101 ALA A CA 1
ATOM 744 C C . ALA A 1 101 ? 2.346 2.501 -3.973 1.00 87.50 101 ALA A C 1
ATOM 746 O O . ALA A 1 101 ? 2.538 3.688 -3.707 1.00 87.50 101 ALA A O 1
ATOM 747 N N . ARG A 1 102 ? 3.276 1.572 -3.719 1.00 87.38 102 ARG A N 1
ATOM 748 C CA . ARG A 1 102 ? 4.567 1.859 -3.065 1.00 87.38 102 ARG A CA 1
ATOM 749 C C . ARG A 1 102 ? 5.453 2.824 -3.848 1.00 87.38 102 ARG A C 1
ATOM 751 O O . ARG A 1 102 ? 6.297 3.512 -3.272 1.00 87.38 102 ARG A O 1
ATOM 758 N N . ALA A 1 103 ? 5.376 2.816 -5.177 1.00 88.81 103 ALA A N 1
ATOM 759 C CA . ALA A 1 103 ? 6.115 3.760 -6.009 1.00 88.81 103 ALA A CA 1
ATOM 760 C C . ALA A 1 103 ? 5.545 5.181 -5.883 1.00 88.81 103 ALA A C 1
ATOM 762 O O . ALA A 1 103 ? 6.325 6.132 -5.809 1.00 88.81 103 ALA A O 1
ATOM 763 N N . LEU A 1 104 ? 4.218 5.318 -5.790 1.00 88.88 104 LEU A N 1
ATOM 764 C CA . LEU A 1 104 ? 3.550 6.604 -5.573 1.00 88.88 104 LEU A CA 1
ATOM 765 C C . LEU A 1 104 ? 3.902 7.210 -4.210 1.00 88.88 104 LEU A C 1
ATOM 767 O O . LEU A 1 104 ? 4.286 8.378 -4.160 1.00 88.88 104 LEU A O 1
ATOM 771 N N . ASP A 1 105 ? 3.878 6.416 -3.136 1.00 88.75 105 ASP A N 1
ATOM 772 C CA . ASP A 1 105 ? 4.299 6.874 -1.803 1.00 88.75 105 ASP A CA 1
ATOM 773 C C . ASP A 1 105 ? 5.754 7.381 -1.812 1.00 88.75 105 ASP A C 1
ATOM 775 O O . ASP A 1 105 ? 6.048 8.489 -1.357 1.00 88.75 105 ASP A O 1
ATOM 779 N N . ARG A 1 106 ? 6.678 6.633 -2.434 1.00 88.38 106 ARG A N 1
ATOM 780 C CA . ARG A 1 106 ? 8.081 7.064 -2.596 1.00 88.38 106 ARG A CA 1
ATOM 781 C C . ARG A 1 106 ? 8.214 8.353 -3.411 1.00 88.38 106 ARG A C 1
ATOM 783 O O . ARG A 1 106 ? 9.050 9.199 -3.091 1.00 88.38 106 ARG A O 1
ATOM 790 N N . ALA A 1 107 ? 7.417 8.516 -4.465 1.00 86.81 107 ALA A N 1
ATOM 791 C CA . ALA A 1 107 ? 7.421 9.733 -5.271 1.00 86.81 107 ALA A CA 1
ATOM 792 C C . ALA A 1 107 ? 6.939 10.946 -4.459 1.00 86.81 107 ALA A C 1
ATOM 794 O O . ALA A 1 107 ? 7.576 12.001 -4.514 1.00 86.81 107 ALA A O 1
ATOM 795 N N . ALA A 1 108 ? 5.881 10.785 -3.660 1.00 84.62 108 ALA A N 1
ATOM 796 C CA . ALA A 1 108 ? 5.369 11.829 -2.775 1.00 84.62 108 ALA A CA 1
ATOM 797 C C . ALA A 1 108 ? 6.405 12.236 -1.712 1.00 84.62 108 ALA A C 1
ATOM 799 O O . ALA A 1 108 ? 6.656 13.428 -1.519 1.00 84.62 108 ALA A O 1
ATOM 800 N N . GLN A 1 109 ? 7.082 11.264 -1.092 1.00 84.81 109 GLN A N 1
ATOM 801 C CA . GLN A 1 109 ? 8.168 11.527 -0.141 1.00 84.81 109 GLN A CA 1
ATOM 802 C C . GLN A 1 109 ? 9.319 12.311 -0.789 1.00 84.81 109 GLN A C 1
ATOM 804 O O . GLN A 1 109 ? 9.794 13.306 -0.237 1.00 84.81 109 GLN A O 1
ATOM 809 N N . ASN A 1 110 ? 9.745 11.911 -1.990 1.00 82.44 110 ASN A N 1
ATOM 810 C CA . ASN A 1 110 ? 10.798 12.615 -2.722 1.00 82.44 110 ASN A CA 1
ATOM 811 C C . ASN A 1 110 ? 10.395 14.056 -3.063 1.00 82.44 110 ASN A C 1
ATOM 813 O O . ASN A 1 110 ? 11.217 14.963 -2.931 1.00 82.44 110 ASN A O 1
ATOM 817 N N . GLN A 1 111 ? 9.142 14.292 -3.460 1.00 76.25 111 GLN A N 1
ATOM 818 C CA . GLN A 1 111 ? 8.641 15.646 -3.707 1.00 76.25 111 GLN A CA 1
ATOM 819 C C . GLN A 1 111 ? 8.663 16.499 -2.435 1.00 76.25 111 GLN A C 1
ATOM 821 O O . GLN A 1 111 ? 9.171 17.619 -2.475 1.00 76.25 111 GLN A O 1
ATOM 826 N N . GLN A 1 112 ? 8.201 15.972 -1.298 1.00 76.88 112 GLN A N 1
ATOM 827 C CA . GLN A 1 112 ? 8.254 16.687 -0.016 1.00 76.88 112 GLN A CA 1
ATOM 828 C C . GLN A 1 112 ? 9.688 17.071 0.373 1.00 76.88 112 GLN A C 1
ATOM 830 O O . GLN A 1 112 ? 9.938 18.210 0.770 1.00 76.88 112 GLN A O 1
ATOM 835 N N . GLN A 1 113 ? 10.653 16.165 0.189 1.00 78.75 113 GLN A N 1
ATOM 836 C CA . GLN A 1 113 ? 12.066 16.470 0.436 1.00 78.75 113 GLN A CA 1
ATOM 837 C C . GLN A 1 113 ? 12.597 17.572 -0.491 1.00 78.75 113 GLN A C 1
ATOM 839 O O . GLN A 1 113 ? 13.348 18.440 -0.046 1.00 78.75 113 GLN A O 1
ATOM 844 N N . GLN A 1 114 ? 12.216 17.562 -1.773 1.00 72.81 114 GLN A N 1
ATOM 845 C CA . GLN A 1 114 ? 12.601 18.616 -2.718 1.00 72.81 114 GLN A CA 1
ATOM 846 C C . GLN A 1 114 ? 12.005 19.971 -2.317 1.00 72.81 114 GLN A C 1
ATOM 848 O O . GLN A 1 114 ? 12.733 20.964 -2.293 1.00 72.81 114 GLN A O 1
ATOM 853 N N . PHE A 1 115 ? 10.727 20.014 -1.926 1.00 69.19 115 PHE A N 1
ATOM 854 C CA . PHE A 1 115 ? 10.094 21.232 -1.413 1.00 69.19 115 PHE A CA 1
ATOM 855 C C . PHE A 1 115 ? 10.789 21.757 -0.155 1.00 69.19 115 PHE A C 1
ATOM 857 O O . PHE A 1 115 ? 11.085 22.947 -0.099 1.00 69.19 115 PHE A O 1
ATOM 864 N N . SER A 1 116 ? 11.134 20.888 0.801 1.00 69.88 116 SER A N 1
ATOM 865 C CA . SER A 1 116 ? 11.886 21.285 2.001 1.00 69.88 116 SER A CA 1
ATOM 866 C C . SER A 1 116 ? 13.211 21.956 1.638 1.00 69.88 116 SER A C 1
ATOM 868 O O . SER A 1 116 ? 13.495 23.054 2.103 1.00 69.88 116 SER A O 1
ATOM 870 N N . ARG A 1 117 ? 13.990 21.357 0.726 1.00 73.00 117 ARG A N 1
ATOM 871 C CA . ARG A 1 117 ? 15.272 21.930 0.277 1.00 73.00 117 ARG A CA 1
ATOM 872 C C . ARG A 1 117 ? 15.098 23.273 -0.435 1.00 73.00 117 ARG A C 1
ATOM 874 O O . ARG A 1 117 ? 15.957 24.144 -0.310 1.00 73.00 117 ARG A O 1
ATOM 881 N N . ILE A 1 118 ? 14.028 23.437 -1.216 1.00 74.56 118 ILE A N 1
ATOM 882 C CA . ILE A 1 118 ? 13.710 24.707 -1.883 1.00 74.56 118 ILE A CA 1
ATOM 883 C C . ILE A 1 118 ? 13.350 25.770 -0.842 1.00 74.56 118 ILE A C 1
ATOM 885 O O . ILE A 1 118 ? 13.878 26.877 -0.914 1.00 74.56 118 ILE A O 1
ATOM 889 N N . ILE A 1 119 ? 12.508 25.433 0.138 1.00 69.25 119 ILE A N 1
ATOM 890 C CA . ILE A 1 119 ? 12.129 26.333 1.234 1.00 69.25 119 ILE A CA 1
ATOM 891 C C . ILE A 1 119 ? 13.367 26.749 2.035 1.00 69.25 119 ILE A C 1
ATOM 893 O O . ILE A 1 119 ? 13.542 27.941 2.276 1.00 69.25 119 ILE A O 1
ATOM 897 N N . ASP A 1 120 ? 14.268 25.824 2.368 1.00 71.62 120 ASP A N 1
ATOM 898 C CA . ASP A 1 120 ? 15.524 26.144 3.062 1.00 71.62 120 ASP A CA 1
ATOM 899 C C . ASP A 1 120 ? 16.397 27.112 2.251 1.00 71.62 120 ASP A C 1
ATOM 901 O O . ASP A 1 120 ? 16.884 28.113 2.779 1.00 71.62 120 ASP A O 1
ATOM 905 N N . ARG A 1 121 ? 16.550 26.875 0.939 1.00 71.12 121 ARG A N 1
ATOM 906 C CA . ARG A 1 121 ? 17.305 27.777 0.049 1.00 71.12 121 ARG A CA 1
ATOM 907 C C . ARG A 1 121 ? 16.666 29.160 -0.065 1.00 71.12 121 ARG A C 1
ATOM 909 O O . ARG A 1 121 ? 17.384 30.158 -0.090 1.00 71.12 121 ARG A O 1
ATOM 916 N N . LEU A 1 122 ? 15.338 29.234 -0.141 1.00 69.00 122 LEU A N 1
ATOM 917 C CA . LEU A 1 122 ? 14.609 30.504 -0.161 1.00 69.00 122 LEU A CA 1
ATOM 918 C C . LEU A 1 122 ? 14.774 31.252 1.166 1.00 69.00 122 LEU A C 1
ATOM 920 O O . LEU A 1 122 ? 15.027 32.455 1.161 1.00 69.00 122 LEU A O 1
ATOM 924 N N . SER A 1 123 ? 14.703 30.535 2.286 1.00 69.06 123 SER A N 1
ATOM 925 C CA . SER A 1 123 ? 14.886 31.079 3.634 1.00 69.06 123 SER A CA 1
ATOM 926 C C . SER A 1 123 ? 16.296 31.648 3.819 1.00 69.06 123 SER A C 1
ATOM 928 O O . SER A 1 123 ? 16.440 32.786 4.268 1.00 69.06 123 SER A O 1
ATOM 930 N N . ASP A 1 124 ? 17.331 30.917 3.386 1.00 70.44 124 ASP A N 1
ATOM 931 C CA . ASP A 1 124 ? 18.725 31.388 3.386 1.00 70.44 124 ASP A CA 1
ATOM 932 C C . ASP A 1 124 ? 18.911 32.618 2.479 1.00 70.44 124 ASP A C 1
ATOM 934 O O . ASP A 1 124 ? 19.530 33.607 2.877 1.00 70.44 124 ASP A O 1
ATOM 938 N N . GLY A 1 125 ? 18.306 32.620 1.286 1.00 68.19 125 GLY A N 1
ATOM 939 C CA . GLY A 1 125 ? 18.340 33.763 0.367 1.00 68.19 125 GLY A CA 1
ATOM 940 C C . GLY A 1 125 ? 17.678 35.028 0.931 1.00 68.19 125 GLY A C 1
ATOM 941 O O . GLY A 1 125 ? 18.202 36.135 0.755 1.00 68.19 125 GLY A O 1
ATOM 942 N N . ILE A 1 126 ? 16.555 34.880 1.641 1.00 74.12 126 ILE A N 1
ATOM 943 C CA . ILE A 1 126 ? 15.858 35.977 2.332 1.00 74.12 126 ILE A CA 1
ATOM 944 C C . ILE A 1 126 ? 16.706 36.494 3.501 1.00 74.12 126 ILE A C 1
ATOM 946 O O . ILE A 1 126 ? 16.925 37.704 3.607 1.00 74.12 126 ILE A O 1
ATOM 950 N N . LEU A 1 127 ? 17.247 35.596 4.331 1.00 70.62 127 LEU A N 1
ATOM 951 C CA . LEU A 1 127 ? 18.126 35.939 5.455 1.00 70.62 127 LEU A CA 1
ATOM 952 C C . LEU A 1 127 ? 19.382 36.686 4.992 1.00 70.62 127 LEU A C 1
ATOM 954 O O . LEU A 1 127 ? 19.721 37.725 5.560 1.00 70.62 127 LEU A O 1
ATOM 958 N N . ARG A 1 128 ? 20.042 36.229 3.921 1.00 68.44 128 ARG A N 1
ATOM 959 C CA . ARG A 1 128 ? 21.208 36.917 3.339 1.00 68.44 128 ARG A CA 1
ATOM 960 C C . ARG A 1 128 ? 20.862 38.301 2.797 1.00 68.44 128 ARG A C 1
ATOM 962 O O . ARG A 1 128 ? 21.644 39.227 3.000 1.00 68.44 128 ARG A O 1
ATOM 969 N N . ASN A 1 129 ? 19.709 38.468 2.146 1.00 72.44 129 ASN A N 1
ATOM 970 C CA . ASN A 1 129 ? 19.255 39.780 1.669 1.00 72.44 129 ASN A CA 1
ATOM 971 C C . ASN A 1 129 ? 18.943 40.741 2.824 1.00 72.44 129 ASN A C 1
ATOM 973 O O . ASN A 1 129 ? 19.322 41.912 2.770 1.00 72.44 129 ASN A O 1
ATOM 977 N N . LEU A 1 130 ? 18.296 40.253 3.885 1.00 61.94 130 LEU A N 1
ATOM 978 C CA . LEU A 1 130 ? 18.017 41.035 5.091 1.00 61.94 130 LEU A CA 1
ATOM 979 C C . LEU A 1 130 ? 19.315 41.446 5.800 1.00 61.94 130 LEU A C 1
ATOM 981 O O . LEU A 1 130 ? 19.518 42.628 6.062 1.00 61.94 130 LEU A O 1
ATOM 985 N N . LEU A 1 131 ? 20.235 40.509 6.035 1.00 69.38 131 LEU A N 1
ATOM 986 C CA . LEU A 1 131 ? 21.519 40.782 6.694 1.00 69.38 131 LEU A CA 1
ATOM 987 C C . LEU A 1 131 ? 22.466 41.636 5.831 1.00 69.38 131 LEU A C 1
ATOM 989 O O . LEU A 1 131 ? 23.211 42.466 6.354 1.00 69.38 131 LEU A O 1
ATOM 993 N N . GLY A 1 132 ? 22.429 41.474 4.507 1.00 56.97 132 GLY A N 1
ATOM 994 C CA . GLY A 1 132 ? 23.146 42.331 3.559 1.00 56.97 132 GLY A CA 1
ATOM 995 C C . GLY A 1 132 ? 22.628 43.773 3.565 1.00 56.97 132 GLY A C 1
ATOM 996 O O . GLY A 1 132 ? 23.427 44.709 3.569 1.00 56.97 132 GLY A O 1
ATOM 997 N N . ARG A 1 133 ? 21.304 43.969 3.662 1.00 54.66 133 ARG A N 1
ATOM 998 C CA . ARG A 1 133 ? 20.688 45.297 3.840 1.00 54.66 133 ARG A CA 1
ATOM 999 C C . ARG A 1 133 ? 21.016 45.927 5.194 1.00 54.66 133 ARG A C 1
ATOM 1001 O O . ARG A 1 133 ? 21.266 47.128 5.240 1.00 54.66 133 ARG A O 1
ATOM 1008 N N . VAL A 1 134 ? 21.082 45.141 6.273 1.00 52.12 134 VAL A N 1
ATOM 1009 C CA . VAL A 1 134 ? 21.508 45.640 7.595 1.00 52.12 134 VAL A CA 1
ATOM 1010 C C . VAL A 1 134 ? 22.940 46.178 7.534 1.00 52.12 134 VAL A C 1
ATOM 1012 O O . VAL A 1 134 ? 23.187 47.277 8.012 1.00 52.12 134 VAL A O 1
ATOM 1015 N N . ARG A 1 135 ? 23.869 45.486 6.862 1.00 49.06 135 ARG A N 1
ATOM 1016 C CA . ARG A 1 135 ? 25.272 45.932 6.742 1.00 49.06 135 ARG A CA 1
ATOM 1017 C C . ARG A 1 135 ? 25.443 47.235 5.947 1.00 49.06 135 ARG A C 1
ATOM 1019 O O . ARG A 1 135 ? 26.303 48.045 6.295 1.00 49.06 135 ARG A O 1
ATOM 1026 N N . ASN A 1 136 ? 24.625 47.442 4.914 1.00 48.94 136 ASN A N 1
ATOM 1027 C CA . ASN A 1 136 ? 24.652 48.665 4.106 1.00 48.94 136 ASN A CA 1
ATOM 1028 C C . ASN A 1 136 ? 23.985 49.864 4.802 1.00 48.94 136 ASN A C 1
ATOM 1030 O O . ASN A 1 136 ? 24.352 50.997 4.512 1.00 48.94 136 ASN A O 1
ATOM 1034 N N . ASN A 1 137 ? 23.074 49.639 5.753 1.00 49.31 137 ASN A N 1
ATOM 1035 C CA . ASN A 1 137 ? 22.470 50.718 6.545 1.00 49.31 137 ASN A CA 1
ATOM 1036 C C . ASN A 1 137 ? 23.301 51.115 7.782 1.00 49.31 137 ASN A C 1
ATOM 1038 O O . ASN A 1 137 ? 23.039 52.157 8.376 1.00 49.31 137 ASN A O 1
ATOM 1042 N N . SER A 1 138 ? 24.319 50.334 8.163 1.00 49.31 138 SER A N 1
ATOM 1043 C CA . SER A 1 138 ? 25.209 50.644 9.297 1.00 49.31 138 SER A CA 1
ATOM 1044 C C . SER A 1 138 ? 26.359 51.611 8.974 1.00 49.31 138 SER A C 1
ATOM 1046 O O . SER A 1 138 ? 27.098 51.969 9.884 1.00 49.31 138 SER A O 1
ATOM 1048 N N . HIS A 1 139 ? 26.536 52.022 7.711 1.00 48.41 139 HIS A N 1
ATOM 1049 C CA . HIS A 1 139 ? 27.640 52.893 7.261 1.00 48.41 139 HIS A CA 1
ATOM 1050 C C . HIS A 1 139 ? 27.190 54.304 6.830 1.00 48.41 139 HIS A C 1
ATOM 1052 O O . HIS A 1 139 ? 27.949 55.026 6.192 1.00 48.41 139 HIS A O 1
ATOM 1058 N N . GLY A 1 140 ? 25.961 54.705 7.166 1.00 50.28 140 GLY A N 1
ATOM 1059 C CA . GLY A 1 140 ? 25.431 56.046 6.902 1.00 50.28 140 GLY A CA 1
ATOM 1060 C C . GLY A 1 140 ? 25.185 56.834 8.186 1.00 50.28 140 GLY A C 1
ATOM 1061 O O . GLY A 1 140 ? 24.030 57.091 8.524 1.00 50.28 140 GLY A O 1
ATOM 1062 N N . LYS A 1 141 ? 26.248 57.180 8.914 1.00 41.62 141 LYS A N 1
ATOM 1063 C CA . LYS A 1 141 ? 26.271 58.267 9.902 1.00 41.62 141 LYS A CA 1
ATOM 1064 C C . LYS A 1 141 ? 27.602 58.990 9.820 1.00 41.62 141 LYS A C 1
ATOM 1066 O O . LYS A 1 141 ? 28.623 58.281 9.691 1.00 41.62 141 LYS A O 1
#

Foldseek 3Di:
DDDDDDDDPDDDDDDDDDPPPPPVPPVVVLVVVLVVCLVDVVSLLVVLVVVLVVLVVCVVVPPCVVVCQLLVQLNVCSVDPVLSVCCNVPSVVSSVVNVVSVVVSVVVVVVVVVVVVVVVVVVVVVVCVVVVVVVVVVPDD

Secondary structure (DSSP, 8-state):
-------------------------HHHHHHHHHHHHHT-HHHHHHHHHHHHHHHHHHHHH-TTHHHHHHTHHHHHHHH-HHHHHHHHH-HHHHHHHHHHHHHHHHHHHHHHHHHHHHHHHHHHHHHHHHHHHHHHHTT--

pLDDT: mean 70.36, std 18.19, range [34.38, 93.56]